Protein AF-A0A8S3GTN8-F1 (afdb_monomer_lite)

Secondary structure (DSSP, 8-state):
-TT--HHHHHHHHHHTT-HHHHHHTTT--HHHHHHHHHHHHHS-HHHHHHHHHHHHHHHHS-PPPHHHHHHHHHHHHHHHHHHHHHHHHHHHHHHHHHHHHHHHHTT--

pLDDT: mean 82.1, std 15.79, range [40.69, 97.31]

Structure (mmCIF, N/CA/C/O backbone):
data_AF-A0A8S3GTN8-F1
#
_entry.id   AF-A0A8S3GTN8-F1
#
loop_
_atom_site.group_PDB
_atom_site.id
_atom_site.type_symbol
_atom_site.label_atom_id
_atom_site.label_alt_id
_atom_site.label_comp_id
_atom_site.label_asym_id
_atom_site.label_entity_id
_atom_site.label_seq_id
_atom_site.pdbx_PDB_ins_code
_atom_site.Cartn_x
_atom_site.Cartn_y
_atom_site.Cartn_z
_atom_site.occupancy
_atom_site.B_iso_or_equiv
_atom_site.auth_seq_id
_atom_site.auth_comp_id
_atom_site.auth_asym_id
_atom_site.auth_atom_id
_atom_site.pdbx_PDB_model_num
ATOM 1 N N . MET A 1 1 ? 5.748 -1.432 -12.923 1.00 78.19 1 MET A N 1
ATOM 2 C CA . MET A 1 1 ? 5.521 -1.988 -11.579 1.00 78.19 1 MET A CA 1
ATOM 3 C C . MET A 1 1 ? 6.019 -3.412 -11.477 1.00 78.19 1 MET A C 1
ATOM 5 O O . MET A 1 1 ? 6.720 -3.666 -10.525 1.00 78.19 1 MET A O 1
ATOM 9 N N . LEU A 1 2 ? 5.746 -4.342 -12.404 1.00 83.31 2 LEU A N 1
ATOM 10 C CA . LEU A 1 2 ? 6.314 -5.706 -12.299 1.00 83.31 2 LEU A CA 1
ATOM 11 C C . LEU A 1 2 ? 7.854 -5.715 -12.213 1.00 83.31 2 LEU A C 1
ATOM 13 O O . LEU A 1 2 ? 8.439 -6.569 -11.563 1.00 83.31 2 LEU A O 1
ATOM 17 N N . ASP A 1 3 ? 8.480 -4.719 -12.832 1.00 89.44 3 ASP A N 1
ATOM 18 C CA . ASP A 1 3 ? 9.909 -4.418 -12.840 1.00 89.44 3 ASP A CA 1
ATOM 19 C C . ASP A 1 3 ? 10.404 -3.619 -11.619 1.00 89.44 3 ASP A C 1
ATOM 21 O O . ASP A 1 3 ? 11.596 -3.340 -11.512 1.00 89.44 3 ASP A O 1
ATOM 25 N N . TRP A 1 4 ? 9.518 -3.216 -10.704 1.00 94.62 4 TRP A N 1
ATOM 26 C CA . TRP A 1 4 ? 9.906 -2.430 -9.535 1.00 94.62 4 TRP A CA 1
ATOM 27 C C . TRP A 1 4 ? 10.580 -3.306 -8.488 1.00 94.62 4 TRP A C 1
ATOM 29 O O . TRP A 1 4 ? 10.021 -4.299 -8.019 1.00 94.62 4 TRP A O 1
ATOM 39 N N . THR A 1 5 ? 11.769 -2.879 -8.077 1.00 96.44 5 THR A N 1
ATOM 40 C CA . THR A 1 5 ? 12.493 -3.448 -6.940 1.00 96.44 5 THR A CA 1
ATOM 41 C C . THR A 1 5 ? 11.856 -3.029 -5.613 1.00 96.44 5 THR A C 1
ATOM 43 O O . THR A 1 5 ? 11.021 -2.125 -5.575 1.00 96.44 5 THR A O 1
ATOM 46 N N . ARG A 1 6 ? 12.300 -3.637 -4.504 1.00 97.31 6 ARG A N 1
ATOM 47 C CA . ARG A 1 6 ? 11.916 -3.217 -3.143 1.00 97.31 6 ARG A CA 1
ATOM 48 C C . ARG A 1 6 ? 12.172 -1.728 -2.900 1.00 97.31 6 ARG A C 1
ATOM 50 O O . ARG A 1 6 ? 11.306 -1.026 -2.397 1.00 97.31 6 ARG A O 1
ATOM 57 N N . LYS A 1 7 ? 13.324 -1.224 -3.358 1.00 97.00 7 LYS A N 1
ATOM 58 C CA . LYS A 1 7 ? 13.660 0.200 -3.261 1.00 97.00 7 LYS A CA 1
ATOM 59 C C . LYS A 1 7 ? 12.664 1.074 -4.026 1.00 97.00 7 LYS A C 1
ATOM 61 O O . LYS A 1 7 ? 12.177 2.046 -3.473 1.00 97.00 7 LYS A O 1
ATOM 66 N N . ASN A 1 8 ? 12.310 0.705 -5.260 1.00 96.94 8 ASN A N 1
ATOM 67 C CA . ASN A 1 8 ? 11.332 1.481 -6.032 1.00 96.94 8 ASN A CA 1
ATOM 68 C C . ASN A 1 8 ? 9.962 1.532 -5.348 1.00 96.94 8 ASN A C 1
ATOM 70 O O . ASN A 1 8 ? 9.296 2.556 -5.414 1.00 96.94 8 ASN A O 1
ATOM 74 N N . VAL A 1 9 ? 9.547 0.432 -4.714 1.00 96.44 9 VAL A N 1
ATOM 75 C CA . VAL A 1 9 ? 8.303 0.381 -3.939 1.00 96.44 9 VAL A CA 1
ATOM 76 C C . VAL A 1 9 ? 8.374 1.305 -2.729 1.00 96.44 9 VAL A C 1
ATOM 78 O O . VAL A 1 9 ? 7.475 2.119 -2.541 1.00 96.44 9 VAL A O 1
ATOM 81 N N . HIS A 1 10 ? 9.441 1.200 -1.940 1.00 96.81 10 HIS A N 1
ATOM 82 C CA . HIS A 1 10 ? 9.644 2.039 -0.766 1.00 96.81 10 HIS A CA 1
ATOM 83 C C . HIS A 1 10 ? 9.664 3.531 -1.131 1.00 96.81 10 HIS A C 1
ATOM 85 O O . HIS A 1 10 ? 8.901 4.308 -0.561 1.00 96.81 10 HIS A O 1
ATOM 91 N N . ASP A 1 11 ? 10.475 3.918 -2.119 1.00 97.25 11 ASP A N 1
ATOM 92 C CA . ASP A 1 11 ? 10.601 5.308 -2.569 1.00 97.25 11 ASP A CA 1
ATOM 93 C C . ASP A 1 11 ? 9.246 5.847 -3.059 1.00 97.25 11 ASP A C 1
ATOM 95 O O . ASP A 1 11 ? 8.829 6.929 -2.657 1.00 97.25 11 ASP A O 1
ATOM 99 N N . TRP A 1 12 ? 8.493 5.051 -3.827 1.00 96.25 12 TRP A N 1
ATOM 100 C CA . TRP A 1 12 ? 7.157 5.427 -4.295 1.00 96.25 12 TRP A CA 1
ATOM 101 C C . TRP A 1 12 ? 6.153 5.654 -3.154 1.00 96.25 12 TRP A C 1
ATOM 103 O O . TRP A 1 12 ? 5.348 6.583 -3.219 1.00 96.25 12 TRP A O 1
ATOM 113 N N . LEU A 1 13 ? 6.183 4.828 -2.105 1.00 95.69 13 LEU A N 1
ATOM 114 C CA . LEU A 1 13 ? 5.312 5.003 -0.937 1.00 95.69 13 LEU A CA 1
ATOM 115 C C . LEU A 1 13 ? 5.682 6.269 -0.154 1.00 95.69 13 LEU A C 1
ATOM 117 O O . LEU A 1 13 ? 4.796 7.043 0.210 1.00 95.69 13 LEU A O 1
ATOM 121 N N . MET A 1 14 ? 6.979 6.524 0.030 1.00 96.25 14 MET A N 1
ATOM 122 C CA . MET A 1 14 ? 7.473 7.733 0.695 1.00 96.25 14 MET A CA 1
ATOM 123 C C . MET A 1 14 ? 7.109 9.008 -0.077 1.00 96.25 14 MET A C 1
ATOM 125 O O . MET A 1 14 ? 6.615 9.958 0.523 1.00 96.25 14 MET A O 1
ATOM 129 N N . GLU A 1 15 ? 7.264 9.015 -1.405 1.00 96.94 15 GLU A N 1
ATOM 130 C CA . GLU A 1 15 ? 6.878 10.138 -2.279 1.00 96.94 15 GLU A CA 1
ATOM 131 C C . GLU A 1 15 ? 5.379 10.471 -2.205 1.00 96.94 15 GLU A C 1
ATOM 133 O O . GLU A 1 15 ? 4.980 11.608 -2.450 1.00 96.94 15 GLU A O 1
ATOM 138 N N . ASN A 1 16 ? 4.541 9.490 -1.856 1.00 95.56 16 ASN A N 1
ATOM 139 C CA . ASN A 1 16 ? 3.098 9.663 -1.701 1.00 95.56 16 ASN A CA 1
ATOM 140 C C . ASN A 1 16 ? 2.668 9.881 -0.242 1.00 95.56 16 ASN A C 1
ATOM 142 O O . ASN A 1 16 ? 1.473 9.851 0.035 1.00 95.56 16 ASN A O 1
ATOM 146 N N . ASN A 1 17 ? 3.603 10.128 0.682 1.00 93.69 17 ASN A N 1
ATOM 147 C CA . ASN A 1 17 ? 3.346 10.307 2.118 1.00 93.69 17 ASN A CA 1
ATOM 148 C C . ASN A 1 17 ? 2.682 9.094 2.801 1.00 93.69 17 ASN A C 1
ATOM 150 O O . ASN A 1 17 ? 1.999 9.244 3.811 1.00 93.69 17 ASN A O 1
ATOM 154 N N . LEU A 1 18 ? 2.895 7.887 2.274 1.00 93.81 18 LEU A N 1
ATOM 155 C CA . LEU A 1 18 ? 2.415 6.632 2.853 1.00 93.81 18 LEU A CA 1
ATOM 156 C C . LEU A 1 18 ? 3.508 5.979 3.712 1.00 93.81 18 LEU A C 1
ATOM 158 O O . LEU A 1 18 ? 4.042 4.919 3.377 1.00 93.81 18 LEU A O 1
ATOM 162 N N . ILE A 1 19 ? 3.879 6.652 4.803 1.00 91.50 19 ILE A N 1
ATOM 163 C CA . ILE A 1 19 ? 5.016 6.267 5.655 1.00 91.50 19 ILE A CA 1
ATOM 164 C C . ILE A 1 19 ? 4.752 4.932 6.368 1.00 91.50 19 ILE A C 1
ATOM 166 O O . ILE A 1 19 ? 5.630 4.074 6.404 1.00 91.50 19 ILE A O 1
ATOM 170 N N . GLN A 1 20 ? 3.543 4.705 6.889 1.00 90.38 20 GLN A N 1
ATOM 171 C CA . GLN A 1 20 ? 3.228 3.439 7.563 1.00 90.38 20 GLN A CA 1
ATOM 172 C C . GLN A 1 20 ? 3.226 2.278 6.564 1.00 90.38 20 GLN A C 1
ATOM 174 O O . GLN A 1 20 ? 3.792 1.217 6.831 1.00 90.38 20 GLN A O 1
ATOM 179 N N . MET A 1 21 ? 2.681 2.494 5.363 1.00 92.69 21 MET A N 1
ATOM 180 C CA . MET A 1 21 ? 2.740 1.489 4.297 1.00 92.69 21 MET A CA 1
ATOM 181 C C . MET A 1 21 ? 4.172 1.187 3.845 1.00 92.69 21 MET A C 1
ATOM 183 O O . MET A 1 21 ? 4.463 0.033 3.533 1.00 92.69 21 MET A O 1
ATOM 187 N N . SER A 1 22 ? 5.075 2.176 3.795 1.00 93.62 22 SER A N 1
ATOM 188 C CA . SER A 1 22 ? 6.471 1.944 3.383 1.00 93.62 22 SER A CA 1
ATOM 189 C C . SER A 1 22 ? 7.218 1.044 4.370 1.00 93.62 22 SER A C 1
ATOM 191 O O . SER A 1 22 ? 8.008 0.195 3.953 1.00 93.62 22 SER A O 1
ATOM 193 N N . GLN A 1 23 ? 6.899 1.163 5.660 1.00 92.19 23 GLN A N 1
ATOM 194 C CA . GLN A 1 23 ? 7.415 0.297 6.717 1.00 92.19 23 GLN A CA 1
ATOM 195 C C . GLN A 1 23 ? 6.765 -1.092 6.684 1.00 92.19 23 GLN A C 1
ATOM 197 O O . GLN A 1 23 ? 7.460 -2.109 6.732 1.00 92.19 23 GLN A O 1
ATOM 202 N N . LEU A 1 24 ? 5.437 -1.152 6.554 1.00 92.50 24 LEU A N 1
ATOM 203 C CA . LEU A 1 24 ? 4.687 -2.409 6.500 1.00 92.50 24 LEU A CA 1
ATOM 204 C C . LEU A 1 24 ? 5.109 -3.276 5.303 1.00 92.50 24 LEU A C 1
ATOM 206 O O . LEU A 1 24 ? 5.227 -4.497 5.417 1.00 92.50 24 LEU A O 1
ATOM 210 N N . LEU A 1 25 ? 5.373 -2.641 4.161 1.00 93.50 25 LEU A N 1
ATOM 211 C CA . LEU A 1 25 ? 5.664 -3.287 2.882 1.00 93.50 25 LEU A CA 1
ATOM 212 C C . LEU A 1 25 ? 7.163 -3.267 2.532 1.00 93.50 25 LEU A C 1
ATOM 214 O O . LEU A 1 25 ? 7.513 -3.384 1.359 1.00 93.50 25 LEU A O 1
ATOM 218 N N . VAL A 1 26 ? 8.051 -3.167 3.528 1.00 93.69 26 VAL A N 1
ATOM 219 C CA . VAL A 1 26 ? 9.514 -3.033 3.348 1.00 93.69 26 VAL A CA 1
ATOM 220 C C . VAL A 1 26 ? 10.144 -4.120 2.458 1.00 93.69 26 VAL A C 1
ATOM 222 O O . VAL A 1 26 ? 11.073 -3.853 1.693 1.00 93.69 26 VAL A O 1
ATOM 225 N N . ASP A 1 27 ? 9.606 -5.341 2.493 1.00 94.19 27 ASP A N 1
ATOM 226 C CA . ASP A 1 27 ? 10.093 -6.471 1.692 1.00 94.19 27 ASP A CA 1
ATOM 227 C C . ASP A 1 27 ? 9.334 -6.677 0.374 1.00 94.19 27 ASP A C 1
ATOM 229 O O . ASP A 1 27 ? 9.670 -7.565 -0.415 1.00 94.19 27 ASP A O 1
ATOM 233 N N . CYS A 1 28 ? 8.325 -5.852 0.094 1.00 95.00 28 CYS A N 1
ATOM 234 C CA . CYS A 1 28 ? 7.525 -5.978 -1.113 1.00 95.00 28 CYS A CA 1
ATOM 235 C C . CYS A 1 28 ? 8.251 -5.384 -2.317 1.00 95.00 28 CYS A C 1
ATOM 237 O O . CYS A 1 28 ? 8.703 -4.242 -2.313 1.00 95.00 28 CYS A O 1
ATOM 239 N N . ASN A 1 29 ? 8.313 -6.155 -3.398 1.00 96.00 29 ASN A N 1
ATOM 240 C CA . ASN A 1 29 ? 8.643 -5.631 -4.717 1.00 96.00 29 ASN A CA 1
ATOM 241 C C . ASN A 1 29 ? 7.346 -5.344 -5.490 1.00 96.00 29 ASN A C 1
ATOM 243 O O . ASN A 1 29 ? 6.235 -5.569 -5.002 1.00 96.00 29 ASN A O 1
ATOM 247 N N . GLY A 1 30 ? 7.455 -4.840 -6.715 1.00 94.31 30 GLY A N 1
ATOM 248 C CA . GLY A 1 30 ? 6.252 -4.480 -7.452 1.00 94.31 30 GLY A CA 1
ATOM 249 C C . GLY A 1 30 ? 5.392 -5.669 -7.889 1.00 94.31 30 GLY A C 1
ATOM 250 O O . GLY A 1 30 ? 4.190 -5.492 -8.063 1.00 94.31 30 GLY A O 1
ATOM 251 N N . SER A 1 31 ? 5.949 -6.880 -8.006 1.00 93.75 31 SER A N 1
ATOM 252 C CA . SER A 1 31 ? 5.138 -8.090 -8.211 1.00 93.75 31 SER A CA 1
ATOM 253 C C . SER A 1 31 ? 4.320 -8.422 -6.961 1.00 93.75 31 SER A C 1
ATOM 255 O O . SER A 1 31 ? 3.129 -8.702 -7.079 1.00 93.75 31 SER A O 1
ATOM 257 N N . SER A 1 32 ? 4.910 -8.294 -5.766 1.00 94.50 32 SER A N 1
ATOM 258 C CA . SER A 1 32 ? 4.186 -8.419 -4.494 1.00 94.50 32 SER A CA 1
ATOM 259 C C . SER A 1 32 ? 3.008 -7.444 -4.419 1.00 94.50 32 SER A C 1
ATOM 261 O O . SER A 1 32 ? 1.909 -7.847 -4.053 1.00 94.50 32 SER A O 1
ATOM 263 N N . LEU A 1 33 ? 3.197 -6.185 -4.837 1.00 92.62 33 LEU A N 1
ATOM 264 C CA . LEU A 1 33 ? 2.121 -5.185 -4.847 1.00 92.62 33 LEU A CA 1
ATOM 265 C C . LEU A 1 33 ? 1.009 -5.492 -5.857 1.00 92.62 33 LEU A C 1
ATOM 267 O O . LEU A 1 33 ? -0.157 -5.195 -5.597 1.00 92.62 33 LEU A O 1
ATOM 271 N N . VAL A 1 34 ? 1.337 -6.111 -6.994 1.00 91.06 34 VAL A N 1
ATOM 272 C CA . VAL A 1 34 ? 0.326 -6.573 -7.956 1.00 91.06 34 VAL A CA 1
ATOM 273 C C . VAL A 1 34 ? -0.555 -7.650 -7.328 1.00 91.06 34 VAL A C 1
ATOM 275 O O . VAL A 1 34 ? -1.774 -7.526 -7.428 1.00 91.06 34 VAL A O 1
ATOM 278 N N . TYR A 1 35 ? 0.038 -8.642 -6.656 1.00 90.25 35 TYR A N 1
ATOM 279 C CA . TYR A 1 35 ? -0.718 -9.688 -5.964 1.00 90.25 35 TYR A CA 1
ATOM 280 C C . TYR A 1 35 ? -1.504 -9.144 -4.772 1.00 90.25 35 TYR A C 1
ATOM 282 O O . TYR A 1 35 ? -2.668 -9.494 -4.613 1.00 90.25 35 TYR A O 1
ATOM 290 N N . LEU A 1 36 ? -0.920 -8.241 -3.978 1.00 89.62 36 LEU A N 1
ATOM 291 C CA . LEU A 1 36 ? -1.625 -7.579 -2.878 1.00 89.62 36 LEU A CA 1
ATOM 292 C C . LEU A 1 36 ? -2.860 -6.821 -3.386 1.00 89.62 36 LEU A C 1
ATOM 294 O O . LEU A 1 36 ? -3.938 -6.944 -2.814 1.00 89.62 36 LEU A O 1
ATOM 298 N N . SER A 1 37 ? -2.730 -6.093 -4.499 1.00 89.50 37 SER A N 1
ATOM 299 C CA . SER A 1 37 ? -3.863 -5.423 -5.148 1.00 89.50 37 SER A CA 1
ATOM 300 C C . SER A 1 37 ? -4.958 -6.412 -5.563 1.00 89.50 37 SER A C 1
ATOM 302 O O . SER A 1 37 ? -6.140 -6.112 -5.402 1.00 89.50 37 SER A O 1
ATOM 304 N N . ASP A 1 38 ? -4.591 -7.591 -6.074 1.00 89.31 38 ASP A N 1
ATOM 305 C CA . ASP A 1 38 ? -5.564 -8.630 -6.428 1.00 89.31 38 ASP A CA 1
ATOM 306 C C . ASP A 1 38 ? -6.232 -9.248 -5.200 1.00 89.31 38 ASP A C 1
ATOM 308 O O . ASP A 1 38 ? -7.438 -9.482 -5.235 1.00 89.31 38 ASP A O 1
ATOM 312 N N . PHE A 1 39 ? -5.497 -9.450 -4.105 1.00 88.25 39 PHE A N 1
ATOM 313 C CA . PHE A 1 39 ? -6.071 -9.901 -2.838 1.00 88.25 39 PHE A CA 1
ATOM 314 C C . PHE A 1 39 ? -7.066 -8.891 -2.269 1.00 88.25 39 PHE A C 1
ATOM 316 O O . PHE A 1 39 ? -8.159 -9.280 -1.877 1.00 88.25 39 PHE A O 1
ATOM 323 N N . ILE A 1 40 ? -6.734 -7.597 -2.278 1.00 86.88 40 ILE A N 1
ATOM 324 C CA . ILE A 1 40 ? -7.634 -6.538 -1.796 1.00 86.88 40 ILE A CA 1
ATOM 325 C C . ILE A 1 40 ? -8.920 -6.479 -2.636 1.00 86.88 40 ILE A C 1
ATOM 327 O O . ILE A 1 40 ? -10.001 -6.257 -2.095 1.00 86.88 40 ILE A O 1
ATOM 331 N N . LYS A 1 41 ? -8.814 -6.676 -3.957 1.00 84.94 41 LYS A N 1
ATOM 332 C CA . LYS A 1 41 ? -9.951 -6.569 -4.884 1.00 84.94 41 LYS A CA 1
ATOM 333 C C . LYS A 1 41 ? -10.845 -7.796 -4.935 1.00 84.94 41 LYS A C 1
ATOM 335 O O . LYS A 1 41 ? -12.054 -7.648 -5.071 1.00 84.94 41 LYS A O 1
ATOM 340 N N . ASN A 1 42 ? -10.244 -8.980 -4.922 1.00 87.69 42 ASN A N 1
ATOM 341 C CA . ASN A 1 42 ? -10.948 -10.233 -5.182 1.00 87.69 42 ASN A CA 1
ATOM 342 C C . ASN A 1 42 ? -11.152 -11.066 -3.912 1.00 87.69 42 ASN A C 1
ATOM 344 O O . ASN A 1 42 ? -11.922 -12.021 -3.933 1.00 87.69 42 ASN A O 1
ATOM 348 N N . GLY A 1 43 ? -10.429 -10.753 -2.837 1.00 83.50 43 GLY A N 1
ATOM 349 C CA . GLY A 1 43 ? -10.564 -11.425 -1.552 1.00 83.50 43 GLY A CA 1
ATOM 350 C C . GLY A 1 43 ? -11.722 -10.883 -0.717 1.00 83.50 43 GLY A C 1
ATOM 351 O O . GLY A 1 43 ? -12.361 -9.886 -1.054 1.00 83.50 43 GLY A O 1
ATOM 352 N N . GLU A 1 44 ? -11.950 -11.534 0.422 1.00 86.75 44 GLU A N 1
ATOM 353 C CA . GLU A 1 44 ? -12.834 -11.041 1.480 1.00 86.75 44 GLU A CA 1
ATOM 354 C C . GLU A 1 44 ? -12.269 -9.725 2.033 1.00 86.75 44 GLU A C 1
ATOM 356 O O . GLU A 1 44 ? -11.340 -9.711 2.844 1.00 86.75 44 GLU A O 1
ATOM 361 N N . THR A 1 45 ? -12.793 -8.595 1.549 1.00 82.44 45 THR A N 1
ATOM 362 C CA . THR A 1 45 ? -12.220 -7.265 1.800 1.00 82.44 45 THR A CA 1
ATOM 363 C C . THR A 1 45 ? -12.062 -6.987 3.292 1.00 82.44 45 THR A C 1
ATOM 365 O O . THR A 1 45 ? -11.019 -6.496 3.712 1.00 82.44 45 THR A O 1
ATOM 368 N N . LYS A 1 46 ? -13.053 -7.355 4.117 1.00 84.44 46 LYS A N 1
ATOM 369 C CA . LYS A 1 46 ? -12.976 -7.175 5.576 1.00 84.44 46 LYS A CA 1
ATOM 370 C C . LYS A 1 46 ? -11.834 -7.980 6.193 1.00 84.44 46 LYS A C 1
ATOM 372 O O . LYS A 1 46 ? -11.118 -7.459 7.039 1.00 84.44 46 LYS A O 1
ATOM 377 N N . GLN A 1 47 ? -11.640 -9.221 5.753 1.00 89.62 47 GLN A N 1
ATOM 378 C CA . GLN A 1 47 ? -10.561 -10.070 6.249 1.00 89.62 47 GLN A CA 1
AT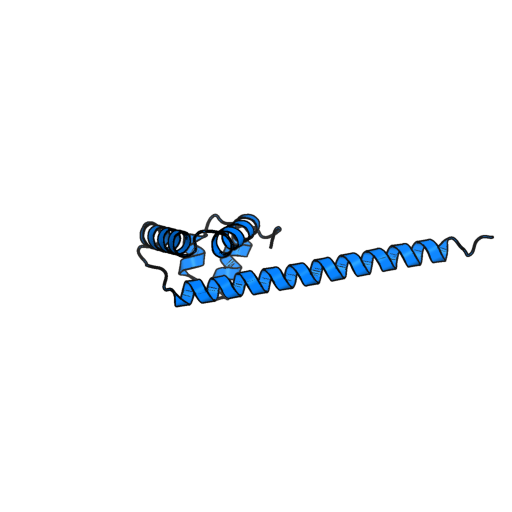OM 379 C C . GLN A 1 47 ? -9.188 -9.506 5.872 1.00 89.62 47 GLN A C 1
ATOM 381 O O . GLN A 1 47 ? -8.309 -9.419 6.723 1.00 89.62 47 GLN A O 1
ATOM 386 N N . VAL A 1 48 ? -9.009 -9.082 4.618 1.00 88.94 48 VAL A N 1
ATOM 387 C CA . VAL A 1 48 ? -7.740 -8.504 4.148 1.00 88.94 48 VAL A CA 1
ATOM 388 C C . VAL A 1 48 ? -7.413 -7.211 4.897 1.00 88.94 48 VAL A C 1
ATOM 390 O O . VAL A 1 48 ? -6.269 -7.018 5.305 1.00 88.94 48 VAL A O 1
ATOM 393 N N . LEU A 1 49 ? -8.407 -6.346 5.120 1.00 86.69 49 LEU A N 1
ATOM 394 C CA . LEU A 1 49 ? -8.226 -5.114 5.891 1.00 86.69 49 LEU A CA 1
ATOM 395 C C . LEU A 1 49 ? -7.838 -5.404 7.345 1.00 86.69 49 LEU A C 1
ATOM 397 O O . LEU A 1 49 ? -6.886 -4.800 7.834 1.00 86.69 49 LEU A O 1
ATOM 401 N N . ASN A 1 50 ? -8.510 -6.353 8.004 1.00 90.31 50 ASN A N 1
ATOM 402 C CA . ASN A 1 50 ? -8.174 -6.742 9.374 1.00 90.31 50 ASN A CA 1
ATOM 403 C C . ASN A 1 50 ? -6.738 -7.273 9.469 1.00 90.31 50 ASN A C 1
ATOM 405 O O . ASN A 1 50 ? -5.974 -6.808 10.308 1.00 90.31 50 ASN A O 1
ATOM 409 N N . LEU A 1 51 ? -6.336 -8.171 8.562 1.00 91.62 51 LEU A N 1
ATOM 410 C CA . LEU A 1 51 ? -4.974 -8.716 8.536 1.00 91.62 51 LEU A CA 1
ATOM 411 C C . LEU A 1 51 ? -3.914 -7.628 8.313 1.00 91.62 51 LEU A C 1
ATOM 413 O O . LEU A 1 51 ? -2.854 -7.666 8.931 1.00 91.62 51 LEU A O 1
ATOM 417 N N . LEU A 1 52 ? -4.189 -6.637 7.458 1.00 90.12 52 LEU A N 1
ATOM 418 C CA . LEU A 1 52 ? -3.285 -5.502 7.247 1.00 90.12 52 LEU A CA 1
ATOM 419 C C . LEU A 1 52 ? -3.170 -4.615 8.490 1.00 90.12 52 LEU A C 1
ATOM 421 O O . LEU A 1 52 ? -2.072 -4.173 8.824 1.00 90.12 52 LEU A O 1
ATOM 425 N N . GLN A 1 53 ? -4.282 -4.356 9.178 1.00 90.50 53 GLN A N 1
ATOM 426 C CA . GLN A 1 53 ? -4.285 -3.573 10.413 1.00 90.50 53 GLN A CA 1
ATOM 427 C C . GLN A 1 53 ? -3.549 -4.296 11.546 1.00 90.50 53 GLN A C 1
ATOM 429 O O . GLN A 1 53 ? -2.747 -3.669 12.236 1.00 90.50 53 GLN A O 1
ATOM 434 N N . GLU A 1 54 ? -3.768 -5.604 11.700 1.00 92.44 54 GLU A N 1
ATOM 435 C CA . GLU A 1 54 ? -3.053 -6.451 12.660 1.00 92.44 54 GLU A CA 1
ATOM 436 C C . GLU A 1 54 ? -1.548 -6.480 12.370 1.00 92.44 54 GLU A C 1
ATOM 438 O O . GLU A 1 54 ? -0.739 -6.280 13.277 1.00 92.44 54 GLU A O 1
ATOM 443 N N . GLU A 1 55 ? -1.156 -6.669 11.107 1.00 90.94 55 GLU A N 1
ATOM 444 C CA . GLU A 1 55 ? 0.256 -6.672 10.715 1.00 90.94 55 GLU A CA 1
ATOM 445 C C . GLU A 1 55 ? 0.927 -5.312 10.909 1.00 90.94 55 GLU A C 1
ATOM 447 O O . GLU A 1 55 ? 2.079 -5.264 11.346 1.00 90.94 55 GLU A O 1
ATOM 452 N N . SER A 1 56 ? 0.222 -4.216 10.621 1.00 91.38 56 SER A N 1
ATOM 453 C CA . SER A 1 56 ? 0.711 -2.867 10.908 1.00 91.38 56 SER A CA 1
ATOM 454 C C . SER A 1 56 ? 0.948 -2.695 12.400 1.00 91.38 56 SER A C 1
ATOM 456 O O . SER A 1 56 ? 2.071 -2.415 12.811 1.00 91.38 56 SER A O 1
ATOM 458 N N . LEU A 1 57 ? -0.057 -2.989 13.229 1.00 91.75 57 LEU A N 1
ATOM 459 C CA . LEU A 1 57 ? 0.071 -2.871 14.677 1.00 91.75 57 LEU A CA 1
ATOM 460 C C . LEU A 1 57 ? 1.226 -3.731 15.211 1.00 91.75 57 LEU A C 1
ATOM 462 O O . LEU A 1 57 ? 2.004 -3.277 16.044 1.00 91.75 57 LEU A O 1
ATOM 466 N N . ARG A 1 58 ? 1.396 -4.950 14.689 1.00 91.62 58 ARG A N 1
ATOM 467 C CA . ARG A 1 58 ? 2.476 -5.860 15.090 1.00 91.62 58 ARG A CA 1
ATOM 468 C C . ARG A 1 58 ? 3.871 -5.359 14.704 1.00 91.62 58 ARG A C 1
ATOM 470 O O . ARG A 1 58 ? 4.823 -5.626 15.434 1.00 91.62 58 ARG A O 1
ATOM 477 N N . ARG A 1 59 ? 4.026 -4.711 13.545 1.00 89.44 59 ARG A N 1
ATOM 478 C CA . ARG A 1 59 ? 5.340 -4.321 12.995 1.00 89.44 59 ARG A CA 1
ATOM 479 C C . ARG A 1 59 ? 5.748 -2.892 13.326 1.00 89.44 59 ARG A C 1
ATOM 481 O O . ARG A 1 59 ? 6.926 -2.653 13.570 1.00 89.44 59 ARG A O 1
ATOM 488 N N . THR A 1 60 ? 4.805 -1.960 13.289 1.00 86.00 60 THR A N 1
ATOM 489 C CA . THR A 1 60 ? 5.061 -0.521 13.441 1.00 86.00 60 THR A CA 1
ATOM 490 C C . THR A 1 60 ? 4.542 0.020 14.768 1.00 86.00 60 TH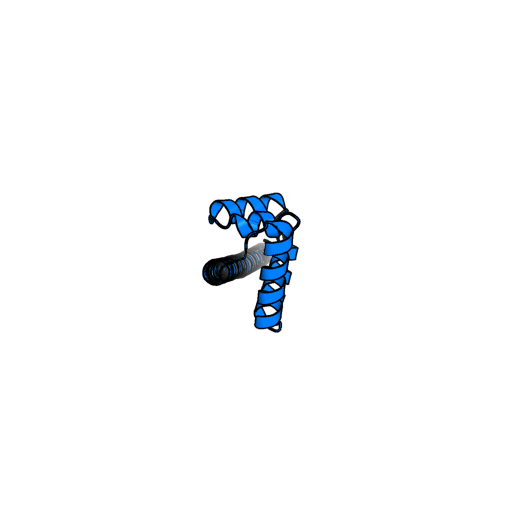R A C 1
ATOM 492 O O . THR A 1 60 ? 4.866 1.148 15.120 1.00 86.00 60 THR A O 1
ATOM 495 N N . ASN A 1 61 ? 3.771 -0.776 15.524 1.00 87.75 61 ASN A N 1
ATOM 496 C CA . ASN A 1 61 ? 3.038 -0.332 16.714 1.00 87.75 61 ASN A CA 1
ATOM 497 C C . ASN A 1 61 ? 2.016 0.784 16.414 1.00 87.75 61 ASN A C 1
ATOM 499 O O . ASN A 1 61 ? 1.550 1.475 17.318 1.00 87.75 61 ASN A O 1
ATOM 503 N N . GLU A 1 62 ? 1.640 0.936 15.142 1.00 86.00 62 GLU A N 1
ATOM 504 C CA . GLU A 1 62 ? 0.662 1.906 14.661 1.00 86.00 62 GLU A CA 1
ATOM 505 C C . GLU A 1 62 ? -0.410 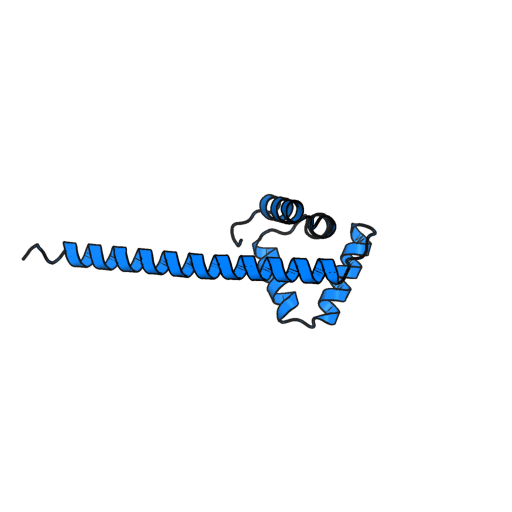1.186 13.839 1.00 86.00 62 GLU A C 1
ATOM 507 O O . GLU A 1 62 ? -0.123 0.297 13.033 1.00 86.00 62 GLU A O 1
ATOM 512 N N . GLY A 1 63 ? -1.673 1.550 14.054 1.00 85.19 63 GLY A N 1
ATOM 513 C CA . GLY A 1 63 ? -2.787 1.016 13.277 1.00 85.19 63 GLY A CA 1
ATOM 514 C C . GLY A 1 63 ? -2.973 1.786 11.973 1.00 85.19 63 GLY A C 1
ATOM 515 O O . GLY A 1 63 ? -2.975 3.016 11.975 1.00 85.19 63 GLY A O 1
ATOM 516 N N . LEU A 1 64 ? -3.224 1.069 10.877 1.00 88.00 64 LEU A N 1
ATOM 517 C CA . LEU A 1 64 ? -3.588 1.696 9.610 1.00 88.00 64 LEU A CA 1
ATOM 518 C C . LEU A 1 64 ? -5.000 2.274 9.670 1.00 88.00 64 LEU A C 1
ATOM 520 O O . LEU A 1 64 ? -5.981 1.565 9.934 1.00 88.00 64 LEU A O 1
ATOM 524 N N . SER A 1 65 ? -5.114 3.560 9.345 1.00 88.12 65 SER A N 1
ATOM 525 C CA . SER A 1 65 ? -6.415 4.197 9.170 1.00 88.12 65 SER A CA 1
ATOM 526 C C . SER A 1 65 ? -7.087 3.737 7.874 1.00 88.12 65 SER A C 1
ATOM 528 O O . SER A 1 65 ? -6.438 3.478 6.856 1.00 88.12 65 SER A O 1
ATOM 530 N N . LEU A 1 66 ? -8.421 3.700 7.878 1.00 87.19 66 LEU A N 1
ATOM 531 C CA . LEU A 1 66 ? -9.190 3.398 6.668 1.00 87.19 66 LEU A CA 1
ATOM 532 C C . LEU A 1 66 ? -8.933 4.427 5.553 1.00 87.19 66 LEU A C 1
ATOM 534 O O . LEU A 1 66 ? -8.962 4.078 4.375 1.00 87.19 66 LEU A O 1
ATOM 538 N N . VAL A 1 67 ? -8.656 5.683 5.918 1.00 90.31 67 VAL A N 1
ATOM 539 C CA . VAL A 1 67 ? -8.331 6.758 4.969 1.00 90.31 67 VAL A CA 1
ATOM 540 C C . VAL A 1 67 ? -7.028 6.447 4.236 1.00 90.31 67 VAL A C 1
ATOM 542 O O . VAL A 1 67 ? -6.991 6.501 3.008 1.00 90.31 67 VAL A O 1
ATOM 545 N N . GLU A 1 68 ? -5.987 6.056 4.970 1.00 90.12 68 GLU A N 1
ATOM 546 C CA . GLU A 1 68 ? -4.691 5.698 4.391 1.00 90.12 68 GLU A CA 1
ATOM 547 C C . GLU A 1 68 ? -4.794 4.465 3.488 1.00 90.12 68 GLU A C 1
ATOM 549 O O . GLU A 1 68 ? -4.294 4.471 2.363 1.00 90.12 68 GLU A O 1
ATOM 554 N N . LEU A 1 69 ? -5.531 3.442 3.929 1.00 89.38 69 LEU A N 1
ATOM 555 C CA . LEU A 1 69 ? -5.817 2.242 3.137 1.00 89.38 69 LEU A CA 1
ATOM 556 C C . LEU A 1 69 ? -6.562 2.566 1.834 1.00 89.38 69 LEU A C 1
ATOM 558 O O . LEU A 1 69 ? -6.197 2.068 0.768 1.00 89.38 69 LEU A O 1
ATOM 562 N N . SER A 1 70 ? -7.571 3.436 1.903 1.00 90.38 70 SER A N 1
ATOM 563 C CA . SER A 1 70 ? -8.344 3.870 0.732 1.00 90.38 70 SER A CA 1
ATOM 564 C C . SER A 1 70 ? -7.471 4.645 -0.258 1.00 90.38 70 SER A C 1
ATOM 566 O O . SER A 1 70 ? -7.546 4.435 -1.472 1.00 90.38 70 SER A O 1
ATOM 568 N N . TYR A 1 71 ? -6.605 5.521 0.256 1.00 93.38 71 TYR A N 1
ATOM 569 C CA . TYR A 1 71 ? -5.668 6.283 -0.561 1.00 93.38 71 TYR A CA 1
ATOM 570 C C . TYR A 1 71 ? -4.636 5.369 -1.235 1.00 93.38 71 TYR A C 1
ATOM 572 O O . TYR A 1 71 ? -4.436 5.447 -2.449 1.00 93.38 71 TYR A O 1
ATOM 580 N N . PHE A 1 72 ? -4.063 4.425 -0.488 1.00 93.06 72 PHE A N 1
ATOM 581 C CA . PHE A 1 72 ? -3.157 3.413 -1.024 1.00 93.06 72 PHE A CA 1
ATOM 582 C C . PHE A 1 72 ? -3.806 2.570 -2.133 1.00 93.06 72 PHE A C 1
ATOM 584 O O . PHE A 1 72 ? -3.211 2.377 -3.197 1.00 93.06 72 PHE A O 1
ATOM 591 N N . GLN A 1 73 ? -5.049 2.120 -1.940 1.00 90.88 73 GLN A N 1
ATOM 592 C CA . GLN A 1 73 ? -5.779 1.364 -2.959 1.00 90.88 73 GLN A CA 1
ATOM 593 C C . GLN A 1 73 ? -5.977 2.177 -4.249 1.00 90.88 73 GLN A C 1
ATOM 595 O O . GLN A 1 73 ? -5.748 1.661 -5.346 1.00 90.88 73 GLN A O 1
ATOM 600 N N . SER A 1 74 ? -6.341 3.456 -4.129 1.00 92.69 74 SER A N 1
ATOM 601 C CA . SER A 1 74 ? -6.470 4.365 -5.276 1.00 92.69 74 SER A CA 1
ATOM 602 C C . SER A 1 74 ? -5.155 4.488 -6.058 1.00 92.69 74 SER A C 1
ATOM 604 O O . SER A 1 74 ? -5.138 4.395 -7.290 1.00 92.69 74 SER A O 1
ATOM 606 N N . LEU A 1 75 ? -4.027 4.608 -5.354 1.00 92.75 75 LEU A N 1
ATOM 607 C CA . LEU A 1 75 ? -2.701 4.686 -5.968 1.00 92.75 75 LEU A CA 1
ATOM 608 C C . LEU A 1 75 ? -2.319 3.405 -6.730 1.00 92.75 75 LEU A C 1
ATOM 610 O O . LEU A 1 75 ? -1.789 3.481 -7.845 1.00 92.75 75 LEU A O 1
ATOM 614 N N . LEU A 1 76 ? -2.627 2.224 -6.183 1.00 91.19 76 LEU A N 1
ATOM 615 C CA . LEU A 1 76 ? -2.425 0.947 -6.881 1.00 91.19 76 LEU A CA 1
ATOM 616 C C . LEU A 1 76 ? -3.239 0.874 -8.183 1.00 91.19 76 LEU A C 1
ATOM 618 O O . LEU A 1 76 ? -2.743 0.405 -9.216 1.00 91.19 76 LEU A O 1
ATOM 622 N N . ASP A 1 77 ? -4.468 1.382 -8.160 1.00 89.56 77 ASP A N 1
ATOM 623 C CA . ASP A 1 77 ? -5.362 1.390 -9.316 1.00 89.56 77 ASP A CA 1
ATOM 624 C C . ASP A 1 77 ? -4.876 2.319 -10.426 1.00 89.56 77 ASP A C 1
ATOM 626 O O . ASP A 1 77 ? -4.851 1.934 -11.604 1.00 89.56 77 ASP A O 1
ATOM 630 N N . GLN A 1 78 ? -4.392 3.504 -10.055 1.00 89.38 78 GLN A N 1
ATOM 631 C CA . GLN A 1 78 ? -3.758 4.433 -10.986 1.00 89.38 78 GLN A CA 1
ATOM 632 C C . GLN A 1 78 ? -2.523 3.807 -11.647 1.00 89.38 78 GLN A C 1
ATOM 634 O O . GLN A 1 78 ? -2.398 3.831 -12.877 1.00 89.38 78 GLN A O 1
ATOM 639 N N . GLN A 1 79 ? -1.641 3.170 -10.869 1.00 86.56 79 GLN A N 1
ATOM 640 C CA . GLN A 1 79 ? -0.445 2.515 -11.411 1.00 86.56 79 GLN A CA 1
ATOM 641 C C . GLN A 1 79 ? -0.788 1.375 -12.377 1.00 86.56 79 GLN A C 1
ATOM 643 O O . GLN A 1 79 ? -0.173 1.244 -13.446 1.00 86.56 79 GLN A O 1
ATOM 648 N N . ARG A 1 80 ? -1.816 0.575 -12.065 1.00 81.75 80 ARG A N 1
ATOM 649 C CA . ARG A 1 80 ? -2.321 -0.464 -12.976 1.00 81.75 80 ARG A CA 1
ATOM 650 C C . ARG A 1 80 ? -2.843 0.124 -14.287 1.00 81.75 80 ARG A C 1
ATOM 652 O O . ARG A 1 80 ? -2.519 -0.401 -15.357 1.00 81.75 80 ARG A O 1
ATOM 659 N N . SER A 1 81 ? -3.595 1.223 -14.232 1.00 82.56 81 SER A N 1
ATOM 660 C CA . SER A 1 81 ? -4.095 1.922 -15.425 1.00 82.56 81 SER A CA 1
ATOM 661 C C . SER A 1 81 ? -2.954 2.425 -16.320 1.00 82.56 81 SER A C 1
ATOM 663 O O . SER A 1 81 ? -2.919 2.148 -17.527 1.00 82.56 81 SER A O 1
ATOM 665 N N . VAL A 1 82 ? -1.939 3.062 -15.723 1.00 80.94 82 VAL A N 1
ATOM 666 C CA . VAL A 1 82 ? -0.741 3.523 -16.440 1.00 80.94 82 VAL A CA 1
ATOM 667 C C . VAL A 1 82 ? -0.055 2.363 -17.163 1.00 80.94 82 VAL A C 1
ATOM 669 O O . VAL A 1 82 ? 0.312 2.501 -18.334 1.00 80.94 82 VAL A O 1
ATOM 672 N N . MET A 1 83 ? 0.078 1.198 -16.525 1.00 71.56 83 MET A N 1
ATOM 673 C CA . MET A 1 83 ? 0.689 0.024 -17.155 1.00 71.56 83 MET A CA 1
ATOM 674 C C . MET A 1 83 ? -0.127 -0.522 -18.328 1.00 71.56 83 MET A C 1
ATOM 676 O O . MET A 1 83 ? 0.447 -0.762 -19.394 1.00 71.56 83 MET A O 1
ATOM 680 N N . ARG A 1 84 ? -1.454 -0.632 -18.193 1.00 71.88 84 ARG A N 1
ATOM 681 C CA . ARG A 1 84 ? -2.334 -1.043 -19.304 1.00 71.88 84 ARG A CA 1
ATOM 682 C C . ARG A 1 84 ? -2.184 -0.111 -20.512 1.00 71.88 84 ARG A C 1
ATOM 684 O O . ARG A 1 84 ? -2.046 -0.578 -21.645 1.00 71.88 84 ARG A O 1
ATOM 691 N N . SER A 1 85 ? -2.080 1.200 -20.277 1.00 70.38 85 SER A N 1
ATOM 692 C CA . SER A 1 85 ? -1.861 2.188 -21.345 1.00 70.38 85 SER A CA 1
ATOM 693 C C . SER A 1 85 ? -0.487 2.060 -22.034 1.00 70.38 85 SER A C 1
ATOM 695 O O . SER A 1 85 ? -0.361 2.299 -23.239 1.00 70.38 85 SER A O 1
ATOM 697 N N . LYS A 1 86 ? 0.565 1.675 -21.294 1.00 63.03 86 LYS A N 1
ATOM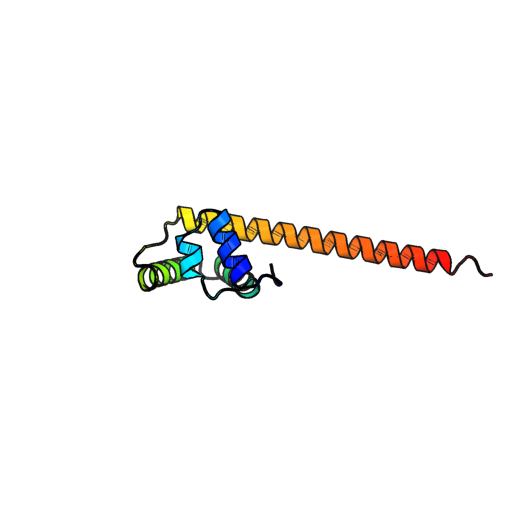 698 C CA . LYS A 1 86 ? 1.928 1.490 -21.827 1.00 63.03 86 LYS A CA 1
ATOM 699 C C . LYS A 1 86 ? 2.040 0.215 -22.668 1.00 63.03 86 LYS A C 1
ATOM 701 O O . LYS A 1 86 ? 2.695 0.238 -23.711 1.00 63.03 86 LYS A O 1
ATOM 706 N N . VAL A 1 87 ? 1.382 -0.870 -22.255 1.00 60.25 87 VAL A N 1
ATOM 707 C CA . VAL A 1 87 ? 1.320 -2.127 -23.024 1.00 60.25 87 VAL A CA 1
ATOM 708 C C . VAL A 1 87 ? 0.598 -1.909 -24.354 1.00 60.25 87 VAL A C 1
ATOM 710 O O . VAL A 1 87 ? 1.131 -2.279 -25.402 1.00 60.25 87 VAL A O 1
ATOM 713 N N . SER A 1 88 ? -0.544 -1.213 -24.333 1.00 61.25 88 SER A N 1
ATOM 714 C CA . SER A 1 88 ? -1.288 -0.873 -25.553 1.00 61.25 88 SER A CA 1
ATOM 715 C C . SER A 1 88 ? -0.420 -0.081 -26.549 1.00 61.25 88 SER A C 1
ATOM 717 O O . SER A 1 88 ? -0.280 -0.463 -27.714 1.00 61.25 88 SER A O 1
ATOM 719 N N . ARG A 1 89 ? 0.309 0.942 -26.074 1.00 58.44 89 ARG A N 1
ATOM 720 C CA . ARG A 1 89 ? 1.227 1.740 -26.912 1.00 58.44 89 ARG A CA 1
ATOM 721 C C . ARG A 1 89 ? 2.408 0.945 -27.484 1.00 58.44 89 ARG A C 1
ATOM 723 O O . ARG A 1 89 ? 2.811 1.200 -28.620 1.00 58.44 89 ARG A O 1
ATOM 730 N N . ARG A 1 90 ? 2.973 -0.016 -26.741 1.00 57.03 90 ARG A N 1
ATOM 731 C CA . ARG A 1 90 ? 4.048 -0.890 -27.258 1.00 57.03 90 ARG A CA 1
ATOM 732 C C . ARG A 1 90 ? 3.539 -1.826 -28.359 1.00 57.03 90 ARG A C 1
ATOM 734 O O . ARG A 1 90 ? 4.230 -1.984 -29.363 1.00 57.03 90 ARG A O 1
ATOM 741 N N . SER A 1 91 ? 2.332 -2.375 -28.216 1.00 54.66 91 SER A N 1
ATOM 742 C CA . SER A 1 91 ? 1.699 -3.225 -29.238 1.00 54.66 91 SER A CA 1
ATOM 743 C C . SER A 1 91 ? 1.428 -2.462 -30.548 1.00 54.66 91 SER A C 1
ATOM 745 O O . SER A 1 91 ? 1.808 -2.912 -31.634 1.00 54.66 91 SER A O 1
ATOM 747 N N . LEU A 1 92 ? 0.891 -1.240 -30.449 1.00 57.56 92 LEU A N 1
ATOM 748 C CA . LEU A 1 92 ? 0.697 -0.331 -31.589 1.00 57.56 92 LEU A CA 1
ATOM 749 C C . LEU A 1 92 ? 2.014 0.029 -32.30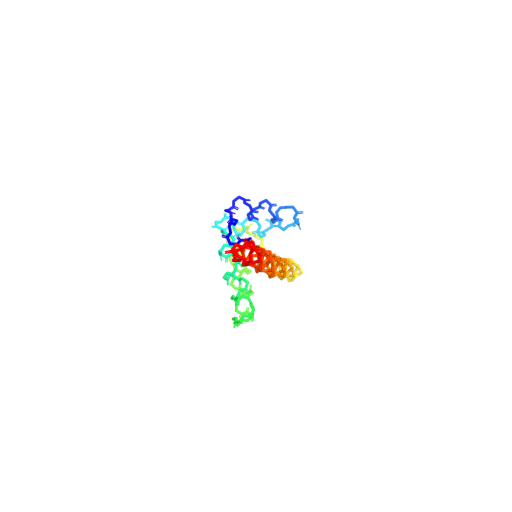1 1.00 57.56 92 LEU A C 1
ATOM 751 O O . LEU A 1 92 ? 2.086 0.072 -33.529 1.00 57.56 92 LEU A O 1
ATOM 755 N N . ARG A 1 93 ? 3.103 0.243 -31.554 1.00 54.97 93 ARG A N 1
ATOM 756 C CA . ARG A 1 93 ? 4.410 0.548 -32.159 1.00 54.97 93 ARG A CA 1
ATOM 757 C C . ARG A 1 93 ? 5.012 -0.667 -32.884 1.00 54.97 93 ARG A C 1
ATOM 759 O O . ARG A 1 93 ? 5.657 -0.499 -33.919 1.00 54.97 93 ARG A O 1
ATOM 766 N N . ASN A 1 94 ? 4.774 -1.881 -32.383 1.00 52.09 94 ASN A N 1
ATOM 767 C CA . ASN A 1 94 ? 5.270 -3.116 -32.999 1.00 52.09 94 ASN A CA 1
ATOM 768 C C . ASN A 1 94 ? 4.501 -3.497 -34.276 1.00 52.09 94 ASN A C 1
ATOM 770 O O . ASN A 1 94 ? 5.104 -3.948 -35.250 1.00 52.09 94 ASN A O 1
ATOM 774 N N . THR A 1 95 ? 3.189 -3.256 -34.314 1.00 58.41 95 THR A N 1
ATOM 775 C CA . THR A 1 95 ? 2.376 -3.448 -35.529 1.00 58.41 95 THR A CA 1
ATOM 776 C C . THR A 1 95 ? 2.761 -2.464 -36.635 1.00 58.41 95 THR A C 1
ATOM 778 O O . THR A 1 95 ? 2.897 -2.874 -37.787 1.00 58.41 95 THR A O 1
ATOM 781 N N . ASN A 1 96 ? 3.063 -1.205 -36.299 1.00 55.62 96 ASN A N 1
ATOM 782 C CA . ASN A 1 96 ? 3.567 -0.232 -37.276 1.00 55.62 96 ASN A CA 1
ATOM 783 C C . ASN A 1 96 ? 4.964 -0.581 -37.820 1.00 55.62 96 ASN A C 1
ATOM 785 O O . ASN A 1 96 ? 5.222 -0.374 -39.004 1.00 55.62 96 ASN A O 1
ATOM 789 N N . ARG A 1 97 ? 5.858 -1.171 -37.009 1.00 54.56 97 ARG A N 1
ATOM 790 C CA . ARG A 1 97 ? 7.150 -1.687 -37.504 1.00 54.56 97 ARG A CA 1
ATOM 791 C C . ARG A 1 97 ? 6.980 -2.860 -38.469 1.00 54.56 97 ARG A C 1
ATOM 793 O O . ARG A 1 97 ? 7.626 -2.863 -39.511 1.00 54.56 97 ARG A O 1
ATOM 800 N N . ARG A 1 98 ? 6.085 -3.812 -38.174 1.00 55.59 98 ARG A N 1
ATOM 801 C CA . ARG A 1 98 ? 5.784 -4.930 -39.088 1.00 55.59 98 ARG A CA 1
ATOM 802 C C . ARG A 1 98 ? 5.175 -4.452 -40.408 1.00 55.59 98 ARG A C 1
ATOM 804 O O . ARG A 1 98 ? 5.619 -4.895 -41.457 1.00 55.59 98 ARG A O 1
ATOM 811 N N . LYS A 1 99 ? 4.240 -3.496 -40.379 1.00 55.53 99 LYS A N 1
ATOM 812 C CA . LYS A 1 99 ? 3.663 -2.907 -41.603 1.00 55.53 99 LYS A CA 1
ATOM 813 C C . LYS A 1 99 ? 4.705 -2.171 -42.457 1.00 55.53 99 LYS A C 1
ATOM 815 O O . LYS A 1 99 ? 4.673 -2.284 -43.677 1.00 55.53 99 LYS A O 1
ATOM 820 N N . LYS A 1 100 ? 5.666 -1.480 -41.831 1.00 53.19 100 LYS A N 1
ATOM 821 C CA . LYS A 1 100 ? 6.772 -0.813 -42.540 1.00 53.19 100 LYS A CA 1
ATOM 822 C C . LYS A 1 100 ? 7.770 -1.807 -43.15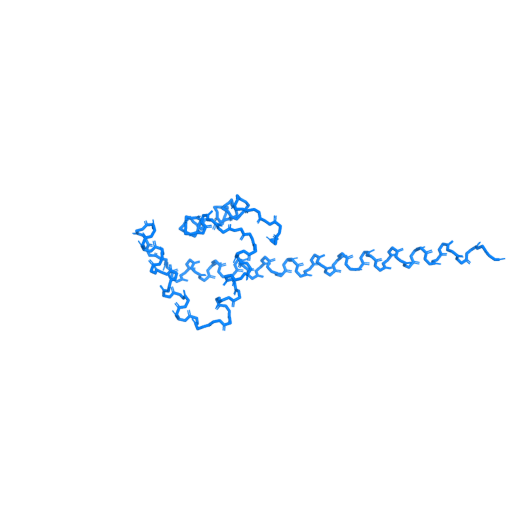6 1.00 53.19 100 LYS A C 1
ATOM 824 O O . LYS A 1 100 ? 8.230 -1.573 -44.265 1.00 53.19 100 LYS A O 1
ATOM 829 N N . LEU A 1 101 ? 8.058 -2.926 -42.480 1.00 52.38 101 LEU A N 1
ATOM 830 C CA . LEU A 1 101 ? 8.883 -4.011 -43.036 1.00 52.38 101 LEU A CA 1
ATOM 831 C C . LEU A 1 101 ? 8.210 -4.692 -44.236 1.00 52.38 101 LEU A C 1
ATOM 833 O O . LEU A 1 101 ? 8.860 -4.902 -45.251 1.00 52.38 101 LEU A O 1
ATOM 837 N N . ILE A 1 102 ? 6.905 -4.966 -44.157 1.00 54.62 102 ILE A N 1
ATOM 838 C CA . ILE A 1 102 ? 6.154 -5.593 -45.257 1.00 54.62 102 ILE A CA 1
ATOM 839 C C . ILE A 1 102 ? 6.072 -4.653 -46.476 1.00 54.62 102 ILE A C 1
ATOM 841 O O . ILE A 1 102 ? 6.242 -5.097 -47.608 1.00 54.62 102 ILE A O 1
ATOM 845 N N . SER A 1 103 ? 5.904 -3.344 -46.253 1.00 55.03 103 SER A N 1
ATOM 846 C CA . SER A 1 103 ? 5.925 -2.331 -47.320 1.00 55.03 103 SER A CA 1
ATOM 847 C C . SER A 1 103 ? 7.287 -2.196 -48.010 1.00 55.03 103 SER A C 1
ATOM 849 O O . SER A 1 103 ? 7.315 -1.872 -49.191 1.00 55.03 103 SER A O 1
ATOM 851 N N . SER A 1 104 ? 8.398 -2.430 -47.305 1.00 51.94 104 SER A N 1
ATOM 852 C CA . SER A 1 104 ? 9.750 -2.325 -47.876 1.00 51.94 104 SER A CA 1
ATOM 853 C C . SER A 1 104 ? 10.150 -3.546 -48.711 1.00 51.94 104 SER A C 1
ATOM 855 O O . SER A 1 104 ? 11.078 -3.450 -49.506 1.00 51.94 104 SER A O 1
ATOM 857 N N . CYS A 1 105 ? 9.479 -4.689 -48.535 1.00 50.00 105 CYS A N 1
ATOM 858 C CA . CYS A 1 105 ? 9.740 -5.902 -49.316 1.00 50.00 105 CYS A CA 1
ATOM 859 C C . CYS A 1 105 ? 8.941 -5.960 -50.630 1.00 50.00 105 CYS A C 1
ATOM 861 O O . CYS A 1 105 ? 9.286 -6.749 -51.500 1.00 50.00 105 CYS A O 1
ATOM 863 N N . CYS A 1 106 ? 7.911 -5.124 -50.810 1.00 48.12 106 CYS A N 1
ATOM 864 C CA . CYS A 1 106 ? 7.074 -5.116 -52.020 1.00 48.12 106 CYS A CA 1
ATOM 865 C C . CYS A 1 106 ? 7.568 -4.154 -53.123 1.00 48.12 106 CYS A C 1
ATOM 867 O O . CYS A 1 106 ? 6.830 -3.884 -54.061 1.00 48.12 106 CYS A O 1
ATOM 869 N N . GLN A 1 107 ? 8.790 -3.619 -53.018 1.00 46.44 107 GLN A N 1
ATOM 870 C CA . GLN A 1 107 ? 9.408 -2.733 -54.023 1.00 46.44 107 GLN A CA 1
ATOM 871 C C . GLN A 1 107 ? 10.558 -3.399 -54.802 1.00 46.44 107 GLN A C 1
ATOM 873 O O . GLN A 1 107 ? 11.320 -2.712 -55.474 1.00 46.44 107 GLN A O 1
ATOM 878 N N . ILE A 1 108 ? 10.688 -4.729 -54.716 1.00 48.16 108 ILE A N 1
ATOM 879 C CA . ILE A 1 108 ? 11.666 -5.521 -55.481 1.00 48.16 108 ILE A CA 1
ATOM 880 C C . ILE A 1 108 ? 10.933 -6.645 -56.232 1.00 48.16 108 ILE A C 1
ATOM 882 O O . ILE A 1 108 ? 11.138 -7.818 -55.938 1.00 48.16 108 ILE A O 1
ATOM 886 N N . ILE A 1 109 ? 10.033 -6.280 -57.147 1.00 40.69 109 ILE A N 1
ATOM 887 C CA . ILE A 1 109 ? 9.611 -7.056 -58.332 1.00 40.69 109 ILE A CA 1
ATOM 888 C C . ILE A 1 109 ? 9.298 -6.020 -59.411 1.00 40.69 109 ILE A C 1
ATOM 890 O O . ILE A 1 109 ? 9.779 -6.203 -60.547 1.00 40.69 109 ILE A O 1
#

Radius of gyration: 20.13 Å; chains: 1; bounding box: 27×22×75 Å

Sequence (109 aa):
MLDWTRKNVHDWLMENNLIQMSQLLVDCNGSSLVYLSDFIKNGETKQVLNLLQEESLRRTNEGLSLVELSYFQSLLDQQRSVMRSKVSRRSLRNTNRRKKLISSCCQII

Organism: NCBI:txid392030

Foldseek 3Di:
DCPFDLVNVLVVCVVVVVNLCSQLCSHDGVVNLVVLLVCCVVHPVVVSQVVSQVSSCVRVVDGDDPVSVVVVNVVSVVVVVVVVVVVVVVVVVVVVVVVVVVVVVVPPD